Protein AF-A0A3B8QJ45-F1 (afdb_monomer_lite)

Radius of gyration: 31.25 Å; chains: 1; bounding box: 33×72×84 Å

Structure (mmCIF, N/CA/C/O backbone):
data_AF-A0A3B8QJ45-F1
#
_entry.id   AF-A0A3B8QJ45-F1
#
loop_
_atom_site.group_PDB
_atom_site.id
_atom_site.type_symbol
_atom_site.label_atom_id
_atom_site.label_alt_id
_atom_site.label_comp_id
_atom_site.label_asym_id
_atom_site.label_entity_id
_atom_site.label_seq_id
_atom_site.pdbx_PDB_ins_code
_atom_site.Cartn_x
_atom_site.Cartn_y
_atom_site.Cartn_z
_atom_site.occupancy
_atom_site.B_iso_or_equiv
_atom_site.auth_seq_id
_atom_site.auth_comp_id
_atom_site.auth_asym_id
_atom_site.auth_atom_id
_atom_site.pdbx_PDB_model_num
ATOM 1 N N . MET A 1 1 ? 19.546 -57.847 -67.398 1.00 46.72 1 MET A N 1
ATOM 2 C CA . MET A 1 1 ? 19.774 -57.821 -65.935 1.00 46.72 1 MET A CA 1
ATOM 3 C C . MET A 1 1 ? 19.093 -56.589 -65.327 1.00 46.72 1 MET A C 1
ATOM 5 O O . MET A 1 1 ? 19.641 -55.504 -65.423 1.00 46.72 1 MET A O 1
ATOM 9 N N . GLN A 1 2 ? 17.877 -56.712 -64.780 1.00 55.25 2 GLN A N 1
ATOM 10 C CA . GLN A 1 2 ? 17.119 -55.609 -64.146 1.00 55.25 2 GLN A CA 1
ATOM 11 C C . GLN A 1 2 ? 16.260 -56.169 -62.996 1.00 55.25 2 GLN A C 1
ATOM 13 O O . GLN A 1 2 ? 15.048 -56.308 -63.126 1.00 55.25 2 GLN A O 1
ATOM 18 N N . ARG A 1 3 ? 16.881 -56.597 -61.887 1.00 54.94 3 ARG A N 1
ATOM 19 C CA . ARG A 1 3 ? 16.136 -57.231 -60.778 1.00 54.94 3 ARG A CA 1
ATOM 20 C C . ARG A 1 3 ? 16.667 -56.912 -59.377 1.00 54.94 3 ARG A C 1
ATOM 22 O O . ARG A 1 3 ? 16.624 -57.779 -58.520 1.00 54.94 3 ARG A O 1
ATOM 29 N N . GLN A 1 4 ? 17.197 -55.706 -59.139 1.00 54.38 4 GLN A N 1
ATOM 30 C CA . GLN A 1 4 ? 17.753 -55.355 -57.814 1.00 54.38 4 GLN A CA 1
ATOM 31 C C . GLN A 1 4 ? 17.477 -53.916 -57.315 1.00 54.38 4 GLN A C 1
ATOM 33 O O . GLN A 1 4 ? 17.951 -53.557 -56.247 1.00 54.38 4 GLN A O 1
ATOM 38 N N . ARG A 1 5 ? 16.707 -53.059 -58.013 1.00 56.53 5 ARG A N 1
ATOM 39 C CA . ARG A 1 5 ? 16.542 -51.642 -57.585 1.00 56.53 5 ARG A CA 1
ATOM 40 C C . ARG A 1 5 ? 15.327 -51.329 -56.708 1.00 56.53 5 ARG A C 1
ATOM 42 O O . ARG A 1 5 ? 15.279 -50.255 -56.124 1.00 56.53 5 ARG A O 1
ATOM 49 N N . LYS A 1 6 ? 14.341 -52.223 -56.613 1.00 51.06 6 LYS A N 1
ATOM 50 C CA . LYS A 1 6 ? 13.083 -51.932 -55.906 1.00 51.06 6 LYS A CA 1
ATOM 51 C C . LYS A 1 6 ? 13.153 -52.018 -54.365 1.00 51.06 6 LYS A C 1
ATOM 53 O O . LYS A 1 6 ? 12.642 -51.103 -53.735 1.00 51.06 6 LYS A O 1
ATOM 58 N N . PRO A 1 7 ? 13.836 -52.996 -53.731 1.00 51.22 7 PRO A N 1
ATOM 59 C CA . PRO A 1 7 ? 13.771 -53.137 -52.270 1.00 51.22 7 PRO A CA 1
ATOM 60 C C . PRO A 1 7 ? 14.565 -52.066 -51.501 1.00 51.22 7 PRO A C 1
ATOM 62 O O . PRO A 1 7 ? 14.314 -51.849 -50.321 1.00 51.22 7 PRO A O 1
ATOM 65 N N . TYR A 1 8 ? 15.506 -51.377 -52.156 1.00 52.72 8 TYR A N 1
ATOM 66 C CA . TYR A 1 8 ? 16.345 -50.356 -51.519 1.00 52.72 8 TYR A CA 1
ATOM 67 C C . TYR A 1 8 ? 15.614 -49.015 -51.328 1.00 52.72 8 TYR A C 1
ATOM 69 O O . TYR A 1 8 ? 15.753 -48.375 -50.290 1.00 52.72 8 TYR A O 1
ATOM 77 N N . LEU A 1 9 ? 14.787 -48.617 -52.301 1.00 51.97 9 LEU A N 1
ATOM 78 C CA . LEU A 1 9 ? 14.037 -47.353 -52.281 1.00 51.97 9 LEU A CA 1
ATOM 79 C C . LEU A 1 9 ? 12.856 -47.371 -51.297 1.00 51.97 9 LEU A C 1
ATOM 81 O O . LEU A 1 9 ? 12.525 -46.338 -50.714 1.00 51.97 9 LEU A O 1
ATOM 85 N N . ASP A 1 10 ? 12.254 -48.540 -51.072 1.00 54.75 10 ASP A N 1
ATOM 86 C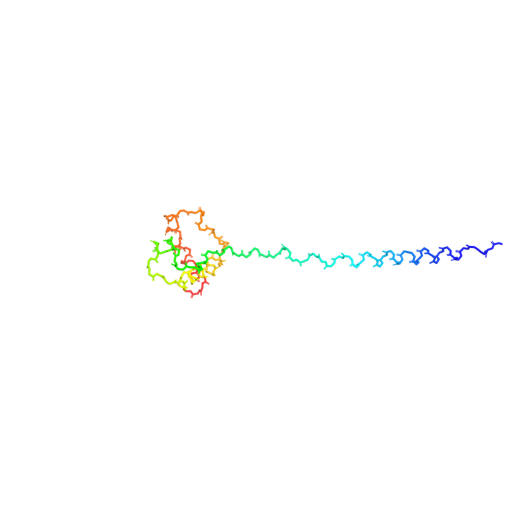 CA . ASP A 1 10 ? 11.135 -48.690 -50.136 1.00 54.75 10 ASP A CA 1
ATOM 87 C C . ASP A 1 10 ? 11.605 -48.659 -48.665 1.00 54.75 10 ASP A C 1
ATOM 89 O O . ASP A 1 10 ? 10.922 -48.086 -47.815 1.00 54.75 10 ASP A O 1
ATOM 93 N N . GLY A 1 11 ? 12.806 -49.174 -48.360 1.00 55.78 11 GLY A N 1
ATOM 94 C CA . GLY A 1 11 ? 13.382 -49.161 -47.004 1.00 55.78 11 GLY A CA 1
ATOM 95 C C . GLY A 1 11 ? 13.840 -47.778 -46.521 1.00 55.78 11 GLY A C 1
ATOM 96 O O . GLY A 1 11 ? 13.642 -47.415 -45.363 1.00 55.78 11 GLY A O 1
ATOM 97 N N . MET A 1 12 ? 14.398 -46.953 -47.413 1.00 57.72 12 MET A N 1
ATOM 98 C CA . MET A 1 12 ? 14.800 -45.577 -47.077 1.00 57.72 12 MET A CA 1
ATOM 99 C C . MET A 1 12 ? 13.598 -44.655 -46.813 1.00 57.72 12 MET A C 1
ATOM 101 O O . MET A 1 12 ? 13.685 -43.733 -46.002 1.00 57.72 12 MET A O 1
ATOM 105 N N . LYS A 1 13 ? 12.451 -44.929 -47.448 1.00 53.31 13 LYS A N 1
ATOM 106 C CA . LYS A 1 13 ? 11.218 -44.151 -47.279 1.00 53.31 13 LYS A CA 1
ATOM 107 C C . LYS A 1 13 ? 10.533 -44.459 -45.947 1.00 53.31 13 LYS A C 1
ATOM 109 O O . LYS A 1 13 ? 10.071 -43.538 -45.278 1.00 53.31 13 LYS A O 1
ATOM 114 N N . THR A 1 14 ? 10.529 -45.719 -45.512 1.00 55.75 14 THR A N 1
ATOM 115 C CA . THR A 1 14 ? 9.995 -46.115 -44.199 1.00 55.75 14 THR A CA 1
ATOM 116 C C . THR A 1 14 ? 10.899 -45.662 -43.047 1.00 55.75 14 THR A C 1
ATOM 118 O O . THR A 1 14 ? 10.380 -45.125 -42.072 1.00 55.75 14 THR A O 1
ATOM 121 N N . MET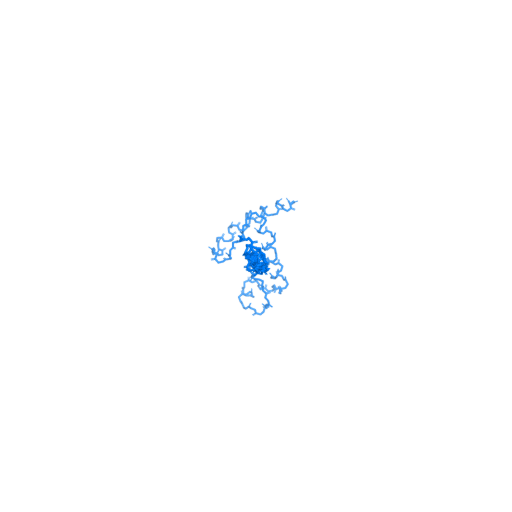 A 1 15 ? 12.232 -45.737 -43.178 1.00 54.94 15 MET A N 1
ATOM 122 C CA . MET A 1 15 ? 13.171 -45.176 -42.186 1.00 54.94 15 MET A CA 1
ATOM 123 C C . MET A 1 15 ? 13.063 -43.651 -42.049 1.00 54.94 15 MET A C 1
ATOM 125 O O . MET A 1 15 ? 13.068 -43.136 -40.933 1.00 54.94 15 MET A O 1
ATOM 129 N N . SER A 1 16 ? 12.935 -42.923 -43.163 1.00 54.41 16 SER A N 1
ATOM 130 C CA . SER A 1 16 ? 12.804 -41.460 -43.151 1.00 54.41 16 SER A CA 1
ATOM 131 C C . SER A 1 16 ? 11.474 -41.005 -42.540 1.00 54.41 16 SER A C 1
ATOM 133 O O . SER A 1 16 ? 11.463 -40.045 -41.774 1.00 54.41 16 SER A O 1
ATOM 135 N N . THR A 1 17 ? 10.385 -41.745 -42.789 1.00 55.38 17 THR A N 1
ATOM 136 C CA . THR A 1 17 ? 9.055 -41.455 -42.220 1.00 55.38 17 THR A CA 1
ATOM 137 C C . THR A 1 17 ? 9.005 -41.741 -40.711 1.00 55.38 17 THR A C 1
ATOM 139 O O . THR A 1 17 ? 8.416 -40.970 -39.950 1.00 55.38 17 THR A O 1
ATOM 142 N N . LEU A 1 18 ? 9.673 -42.810 -40.257 1.00 53.72 18 LEU A N 1
ATOM 143 C CA . LEU A 1 18 ? 9.794 -43.149 -38.834 1.00 53.72 18 LEU A CA 1
ATOM 144 C C . LEU A 1 18 ? 10.669 -42.143 -38.067 1.00 53.72 18 LEU A C 1
ATOM 146 O O . LEU A 1 18 ? 10.334 -41.782 -36.941 1.00 53.72 18 LEU A O 1
ATOM 150 N N . LEU A 1 19 ? 11.736 -41.629 -38.687 1.00 53.88 19 LEU A N 1
ATOM 151 C CA . LEU A 1 19 ? 12.589 -40.593 -38.090 1.00 53.88 19 LEU A CA 1
ATOM 152 C C . LEU A 1 19 ? 11.860 -39.251 -37.928 1.00 53.88 19 LEU A C 1
ATOM 154 O O . LEU A 1 19 ? 12.015 -38.595 -36.901 1.00 53.88 19 LEU A O 1
ATOM 158 N N . THR A 1 20 ? 11.013 -38.858 -38.884 1.00 53.69 20 THR A N 1
ATOM 159 C CA . THR A 1 20 ? 10.207 -37.630 -38.763 1.00 53.69 20 THR A CA 1
ATOM 160 C C . THR A 1 20 ? 9.101 -37.725 -37.710 1.00 53.69 20 THR A C 1
ATOM 162 O O . THR A 1 20 ? 8.790 -36.724 -37.070 1.00 53.69 20 THR A O 1
ATOM 165 N N . ALA A 1 21 ? 8.533 -38.913 -37.475 1.00 52.66 21 ALA A N 1
ATOM 166 C CA . ALA A 1 21 ? 7.482 -39.099 -36.472 1.00 52.66 21 ALA A CA 1
ATOM 167 C C . ALA A 1 21 ? 8.004 -38.994 -35.023 1.00 52.66 21 ALA A C 1
ATOM 169 O O . ALA A 1 21 ? 7.280 -38.532 -34.144 1.00 52.66 21 ALA A O 1
ATOM 170 N N . ALA A 1 22 ? 9.265 -39.359 -34.770 1.00 53.66 22 ALA A N 1
ATOM 171 C CA . ALA A 1 22 ? 9.856 -39.319 -33.430 1.00 53.66 22 ALA A CA 1
ATOM 172 C C . ALA A 1 22 ? 10.221 -37.898 -32.946 1.00 53.66 22 ALA A C 1
ATOM 174 O O . ALA A 1 22 ? 10.259 -37.651 -31.744 1.00 53.66 22 ALA A O 1
ATOM 175 N N . VAL A 1 23 ? 10.453 -36.945 -33.857 1.00 54.31 23 VAL A N 1
ATOM 176 C CA . VAL A 1 23 ? 10.884 -35.575 -33.509 1.00 54.31 23 VAL A CA 1
ATOM 177 C C . VAL A 1 23 ? 9.710 -34.665 -33.111 1.00 54.31 23 VAL A C 1
ATOM 179 O O . VAL A 1 23 ? 9.883 -33.743 -32.319 1.00 54.31 23 VAL A O 1
ATOM 182 N N . VAL A 1 24 ? 8.493 -34.938 -33.590 1.00 54.09 24 VAL A N 1
ATOM 183 C CA . VAL A 1 24 ? 7.317 -34.076 -33.348 1.00 54.09 24 VAL A CA 1
ATOM 184 C C . VAL A 1 24 ? 6.699 -34.281 -31.952 1.00 54.09 24 VAL A C 1
ATOM 186 O O . VAL A 1 24 ? 6.037 -33.387 -31.433 1.00 54.09 24 VAL A O 1
ATOM 189 N N . VAL A 1 25 ? 6.956 -35.412 -31.285 1.00 55.25 25 VAL A N 1
ATOM 190 C CA . VAL A 1 25 ? 6.318 -35.763 -29.995 1.00 55.25 25 VAL A CA 1
ATOM 191 C C . VAL A 1 25 ? 7.054 -35.181 -28.766 1.00 55.25 25 VAL A C 1
ATOM 193 O O . VAL A 1 25 ? 6.543 -35.241 -27.653 1.00 55.25 25 VAL A O 1
ATOM 196 N N . GLY A 1 26 ? 8.222 -34.550 -28.935 1.00 52.88 26 GLY A N 1
ATOM 197 C CA . GLY A 1 26 ? 9.080 -34.117 -27.817 1.00 52.88 26 GLY A CA 1
ATOM 198 C C . GLY A 1 26 ? 8.936 -32.672 -27.303 1.00 52.88 26 GLY A C 1
ATOM 199 O O . GLY A 1 26 ? 9.625 -32.321 -26.352 1.00 52.88 26 GLY A O 1
ATOM 200 N N . ILE A 1 27 ? 8.105 -31.807 -27.903 1.00 58.66 27 ILE A N 1
ATOM 201 C CA . ILE A 1 27 ? 8.228 -30.334 -27.722 1.00 58.66 27 ILE A CA 1
ATOM 202 C C . ILE A 1 27 ? 7.148 -29.708 -26.801 1.00 58.66 27 ILE A C 1
ATOM 204 O O . ILE A 1 27 ? 7.046 -28.493 -26.691 1.00 58.66 27 ILE A O 1
ATOM 208 N N . SER A 1 28 ? 6.338 -30.487 -26.075 1.00 60.03 28 SER A N 1
ATOM 209 C CA . SER A 1 28 ? 5.115 -29.928 -25.447 1.00 60.03 28 SER A CA 1
ATOM 210 C C . SER A 1 28 ? 5.135 -29.658 -23.932 1.00 60.03 28 SER A C 1
ATOM 212 O O . SER A 1 28 ? 4.079 -29.389 -23.370 1.00 60.03 28 SER A O 1
ATOM 214 N N . THR A 1 29 ? 6.275 -29.655 -23.236 1.00 61.69 29 THR A N 1
ATOM 215 C CA . THR A 1 29 ? 6.291 -29.368 -21.779 1.00 61.69 29 THR A CA 1
ATOM 216 C C . THR A 1 29 ? 7.370 -28.374 -21.369 1.00 61.69 29 THR A C 1
ATOM 218 O O . THR A 1 29 ? 8.330 -28.715 -20.686 1.00 61.69 29 THR A O 1
ATOM 221 N N . ALA A 1 30 ? 7.185 -27.112 -21.755 1.00 60.94 30 ALA A N 1
ATOM 222 C CA . ALA A 1 30 ? 7.852 -25.979 -21.113 1.00 60.94 30 ALA A CA 1
ATOM 223 C C . ALA A 1 30 ? 6.960 -24.723 -21.134 1.00 60.94 30 ALA A C 1
ATOM 225 O O . ALA A 1 30 ? 7.355 -23.668 -21.615 1.00 60.94 30 ALA A O 1
ATOM 226 N N . CYS A 1 31 ? 5.745 -24.823 -20.594 1.00 56.78 31 CYS A N 1
ATOM 227 C CA . CYS A 1 31 ? 4.944 -23.658 -20.213 1.00 56.78 31 CYS A CA 1
ATOM 228 C C . CYS A 1 31 ? 4.604 -23.793 -18.728 1.00 56.78 31 CYS A C 1
ATOM 230 O O . CYS A 1 31 ? 3.776 -24.618 -18.361 1.00 56.78 31 CYS A O 1
ATOM 232 N N . GLY A 1 32 ? 5.257 -23.017 -17.864 1.00 52.78 32 GLY A N 1
ATOM 233 C CA . GLY A 1 32 ? 4.875 -22.982 -16.448 1.00 52.78 32 GLY A CA 1
ATOM 234 C C . GLY A 1 32 ? 5.755 -22.133 -15.536 1.00 52.78 32 GLY A C 1
ATOM 235 O O . GLY A 1 32 ? 5.275 -21.664 -14.514 1.00 52.78 32 GLY A O 1
ATOM 236 N N . LEU A 1 33 ? 7.017 -21.879 -15.898 1.00 56.34 33 LEU A N 1
ATOM 237 C CA . LEU A 1 33 ? 7.960 -21.180 -15.007 1.00 56.34 33 LEU A CA 1
ATOM 238 C C . LEU A 1 33 ? 8.101 -19.672 -15.265 1.00 56.34 33 LEU A C 1
ATOM 240 O O . LEU A 1 33 ? 8.850 -19.005 -14.561 1.00 56.34 33 LEU A O 1
ATOM 244 N N . ILE A 1 34 ? 7.371 -19.117 -16.235 1.00 57.78 34 ILE A N 1
ATOM 245 C CA . ILE A 1 34 ? 7.390 -17.679 -16.545 1.00 57.78 34 ILE A CA 1
ATOM 246 C C . ILE A 1 34 ? 5.972 -17.121 -16.381 1.00 57.78 34 ILE A C 1
ATOM 248 O O . ILE A 1 34 ? 5.353 -16.632 -17.321 1.00 57.78 34 ILE A O 1
ATOM 252 N N . GLY A 1 35 ? 5.410 -17.279 -15.183 1.00 59.88 35 GLY A N 1
ATOM 253 C CA . GLY A 1 35 ? 4.248 -16.499 -14.757 1.00 59.88 35 GLY A CA 1
ATOM 254 C C . GLY A 1 35 ? 4.691 -15.115 -14.267 1.00 59.88 35 GLY A C 1
ATOM 255 O O . GLY A 1 35 ? 5.847 -14.964 -13.859 1.00 59.88 35 GLY A O 1
ATOM 256 N N . PRO A 1 36 ? 3.814 -14.093 -14.290 1.00 60.59 36 PRO A N 1
ATOM 257 C CA . PRO A 1 36 ? 4.115 -12.826 -13.633 1.00 60.59 36 PRO A CA 1
ATOM 258 C C . PRO A 1 36 ? 4.484 -13.104 -12.171 1.00 60.59 36 PRO A C 1
ATOM 260 O O . PRO A 1 36 ? 3.779 -13.846 -11.484 1.00 60.59 36 PRO A O 1
ATOM 263 N N . LYS A 1 37 ? 5.610 -12.543 -11.708 1.00 52.75 37 LYS A N 1
ATOM 264 C CA . LYS A 1 37 ? 5.989 -12.591 -10.291 1.00 52.75 37 LYS A CA 1
ATOM 265 C C . LYS A 1 37 ? 4.788 -12.077 -9.495 1.00 52.75 37 LYS A C 1
ATOM 267 O O . LYS A 1 37 ? 4.343 -10.954 -9.741 1.00 52.75 37 LYS A O 1
ATOM 272 N N . ALA A 1 38 ? 4.248 -12.901 -8.597 1.00 57.56 38 ALA A N 1
ATOM 273 C CA . ALA A 1 38 ? 3.235 -12.432 -7.663 1.00 57.56 38 ALA A CA 1
ATOM 274 C C . ALA A 1 38 ? 3.804 -11.203 -6.932 1.00 57.56 38 ALA A C 1
ATOM 276 O O . ALA A 1 38 ? 5.005 -11.202 -6.630 1.00 57.56 38 ALA A O 1
ATOM 277 N N . PRO A 1 39 ? 3.002 -10.150 -6.702 1.00 61.75 39 PRO A N 1
ATOM 278 C CA . PRO A 1 39 ? 3.462 -9.022 -5.909 1.00 61.75 39 PRO A CA 1
ATOM 279 C C . PRO A 1 39 ? 3.964 -9.557 -4.565 1.00 61.75 39 PRO A C 1
ATOM 281 O O . PRO A 1 39 ? 3.303 -10.397 -3.950 1.00 61.75 39 PRO A O 1
ATOM 284 N N . GLU A 1 40 ? 5.151 -9.122 -4.138 1.00 63.59 40 GLU A N 1
ATOM 285 C CA . GLU A 1 40 ? 5.596 -9.379 -2.770 1.00 63.59 40 GLU A CA 1
ATOM 286 C C . GLU A 1 40 ? 4.525 -8.818 -1.837 1.00 63.59 40 GLU A C 1
ATOM 288 O O . GLU A 1 40 ? 4.201 -7.633 -1.900 1.00 63.59 40 GLU A O 1
ATOM 293 N N . THR A 1 41 ? 3.918 -9.695 -1.040 1.00 66.38 41 THR A N 1
ATOM 294 C CA . THR A 1 41 ? 2.907 -9.285 -0.077 1.00 66.38 41 THR A CA 1
ATOM 295 C C . THR A 1 41 ? 3.586 -8.912 1.228 1.00 66.38 41 THR A C 1
ATOM 297 O O . THR A 1 41 ? 4.366 -9.685 1.782 1.00 66.38 41 THR A O 1
ATOM 300 N N . THR A 1 42 ? 3.262 -7.725 1.723 1.00 70.88 42 THR A N 1
ATOM 301 C CA . THR A 1 42 ? 3.576 -7.291 3.086 1.00 70.88 42 THR A CA 1
ATOM 302 C C . THR A 1 42 ? 2.369 -7.432 4.015 1.00 70.88 42 THR A C 1
ATOM 304 O O . THR A 1 42 ? 2.350 -6.843 5.094 1.00 70.88 42 THR A O 1
ATOM 307 N N . ALA A 1 43 ? 1.363 -8.231 3.623 1.00 80.56 43 ALA A N 1
ATOM 308 C CA . ALA A 1 43 ? 0.174 -8.463 4.432 1.00 80.56 43 ALA A CA 1
ATOM 309 C C . ALA A 1 43 ? 0.557 -9.028 5.802 1.00 80.56 43 ALA A C 1
ATOM 311 O O . ALA A 1 43 ? 1.217 -10.064 5.906 1.00 80.56 43 ALA A O 1
ATOM 312 N N . ALA A 1 44 ? 0.080 -8.373 6.857 1.00 85.56 44 ALA A N 1
ATOM 313 C CA . ALA A 1 44 ? 0.163 -8.921 8.196 1.00 85.56 44 ALA A CA 1
ATOM 314 C C . ALA A 1 44 ? -0.608 -10.250 8.267 1.00 85.56 44 ALA A C 1
ATOM 316 O O . ALA A 1 44 ? -1.760 -10.346 7.827 1.00 85.56 44 ALA A O 1
ATOM 317 N N . THR A 1 45 ? 0.021 -11.268 8.847 1.00 88.50 45 THR A N 1
ATOM 318 C CA . THR A 1 45 ? -0.603 -12.571 9.132 1.00 88.50 45 THR A CA 1
ATOM 319 C C . THR A 1 45 ? -0.855 -12.785 10.619 1.00 88.50 45 THR A C 1
ATOM 321 O O . THR A 1 45 ? -1.629 -13.663 10.982 1.00 88.50 45 THR A O 1
ATOM 324 N N . ASP A 1 46 ? -0.213 -11.986 11.470 1.00 89.38 46 ASP A N 1
ATOM 325 C CA . ASP A 1 46 ? -0.325 -12.057 12.920 1.00 89.38 46 ASP A CA 1
ATOM 326 C C . ASP A 1 46 ? -0.364 -10.645 13.508 1.00 89.38 46 ASP A C 1
ATOM 328 O O . ASP A 1 46 ? 0.481 -9.799 13.213 1.00 89.38 46 ASP A O 1
ATOM 332 N N . ILE A 1 47 ? -1.366 -10.400 14.347 1.00 87.69 47 ILE A N 1
ATOM 333 C CA . ILE A 1 47 ? -1.564 -9.123 15.023 1.00 87.69 47 ILE A CA 1
ATOM 334 C C . ILE A 1 47 ? -0.608 -8.926 16.204 1.00 87.69 47 ILE A C 1
ATOM 336 O O . ILE A 1 47 ? -0.428 -7.796 16.656 1.00 87.69 47 ILE A O 1
ATOM 340 N N . ALA A 1 48 ? 0.010 -10.010 16.683 1.00 86.94 48 ALA A N 1
ATOM 341 C CA . ALA A 1 48 ? 0.988 -10.000 17.760 1.00 86.94 48 ALA A CA 1
ATOM 342 C C . ALA A 1 48 ? 2.391 -9.545 17.313 1.00 86.94 48 ALA A C 1
ATOM 344 O O . ALA A 1 48 ? 3.275 -9.418 18.162 1.00 86.94 48 ALA A O 1
ATOM 345 N N . ASP A 1 49 ? 2.618 -9.265 16.018 1.00 87.00 49 ASP A N 1
ATOM 346 C CA . ASP A 1 49 ? 3.878 -8.659 15.569 1.00 87.00 49 ASP A CA 1
ATOM 347 C C . ASP A 1 49 ? 4.055 -7.289 16.246 1.00 87.00 49 ASP A C 1
ATOM 349 O O . ASP A 1 49 ? 3.329 -6.320 15.996 1.00 87.00 49 ASP A O 1
ATOM 353 N N . SER A 1 50 ? 5.053 -7.206 17.123 1.00 85.75 50 SER A N 1
ATOM 354 C CA . SER A 1 50 ? 5.335 -6.021 17.931 1.00 85.75 50 SER A CA 1
ATOM 355 C C . SER A 1 50 ? 5.712 -4.798 17.088 1.00 85.75 50 SER A C 1
ATOM 357 O O . SER A 1 50 ? 5.472 -3.660 17.502 1.00 85.75 50 SER A O 1
ATOM 359 N N . ARG A 1 51 ? 6.245 -4.991 15.874 1.00 86.50 51 ARG A N 1
ATOM 360 C CA . ARG A 1 51 ? 6.532 -3.890 14.940 1.00 86.50 51 ARG A CA 1
ATOM 361 C C . ARG A 1 51 ? 5.245 -3.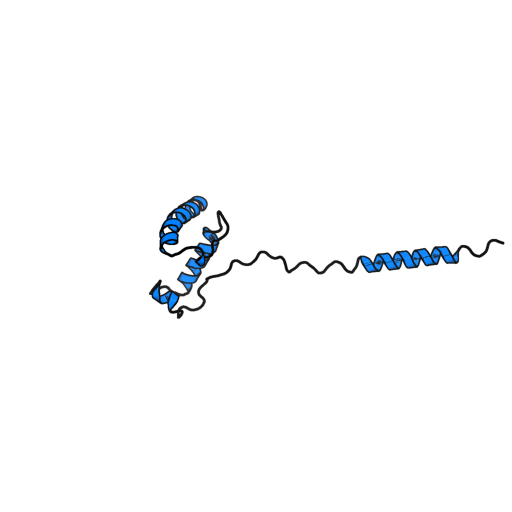258 14.425 1.00 86.50 51 ARG A C 1
ATOM 363 O O . ARG A 1 51 ? 5.184 -2.041 14.296 1.00 86.50 51 ARG A O 1
ATOM 370 N N . LEU A 1 52 ? 4.215 -4.065 14.173 1.00 86.88 52 LEU A N 1
ATOM 371 C CA . LEU A 1 52 ? 2.910 -3.570 13.742 1.00 86.88 52 LEU A CA 1
ATOM 372 C C . LEU A 1 52 ? 2.225 -2.801 14.873 1.00 86.88 52 LEU A C 1
ATOM 374 O O . LEU A 1 52 ? 1.851 -1.644 14.677 1.00 86.88 52 LEU A O 1
ATOM 378 N N . GLN A 1 53 ? 2.151 -3.392 16.069 1.00 88.31 53 GLN A N 1
ATOM 379 C CA . GLN A 1 53 ? 1.485 -2.780 17.227 1.00 88.31 53 GLN A CA 1
ATOM 380 C C . GLN A 1 53 ? 2.179 -1.510 17.735 1.00 88.31 53 GLN A C 1
ATOM 382 O O . GLN A 1 53 ? 1.514 -0.593 18.208 1.00 88.31 53 GLN A O 1
ATOM 387 N N . SER A 1 54 ? 3.507 -1.420 17.617 1.00 91.25 54 SER A N 1
ATOM 388 C CA . SER A 1 54 ? 4.242 -0.198 17.980 1.00 91.25 54 SER A CA 1
ATOM 389 C C . SER A 1 54 ? 3.989 0.969 17.023 1.00 91.25 54 SER A C 1
ATOM 391 O O . SER A 1 54 ? 4.083 2.122 17.437 1.00 91.25 54 SER A O 1
ATOM 393 N N . ARG A 1 55 ? 3.672 0.687 15.753 1.00 86.62 55 ARG A N 1
ATOM 394 C CA . ARG A 1 55 ? 3.444 1.711 14.723 1.00 86.62 55 ARG A CA 1
ATOM 395 C C . ARG A 1 55 ? 1.974 2.081 14.563 1.00 86.62 55 ARG A C 1
ATOM 397 O O . ARG A 1 55 ? 1.670 3.254 14.386 1.00 86.62 55 ARG A O 1
ATOM 404 N N . PHE A 1 56 ? 1.075 1.106 14.661 1.00 89.25 56 PHE A N 1
ATOM 405 C CA . PHE A 1 56 ? -0.367 1.308 14.512 1.00 89.25 56 PHE A CA 1
ATOM 406 C C . PHE A 1 56 ? -1.114 0.657 15.684 1.00 89.25 56 PHE A C 1
ATOM 408 O O . PHE A 1 56 ? -1.774 -0.370 15.515 1.00 89.25 56 PHE A O 1
ATOM 415 N N . PRO A 1 57 ? -0.989 1.218 16.898 1.00 90.75 57 PRO A N 1
ATOM 416 C CA . PRO A 1 57 ? -1.637 0.650 18.071 1.00 90.75 57 PRO A CA 1
ATOM 417 C C . PRO A 1 57 ? -3.160 0.641 17.899 1.00 90.75 57 PRO A C 1
ATOM 419 O O . PRO A 1 57 ? -3.761 1.639 17.502 1.00 90.75 57 PRO A O 1
ATOM 422 N N . GLY A 1 58 ? -3.784 -0.492 18.225 1.00 90.69 58 GLY A N 1
ATOM 423 C CA . GLY A 1 58 ? -5.240 -0.658 18.178 1.00 90.69 58 GLY A CA 1
ATOM 424 C C . GLY A 1 58 ? -5.807 -1.062 16.817 1.00 90.69 58 GLY A C 1
ATOM 425 O O . GLY A 1 58 ? -7.005 -1.318 16.734 1.00 90.69 58 GLY A O 1
ATOM 426 N N . TYR A 1 59 ? -4.974 -1.174 15.779 1.00 93.75 59 TYR A N 1
ATOM 427 C CA . TYR A 1 59 ? -5.397 -1.778 14.517 1.00 93.75 59 TYR A CA 1
ATOM 428 C C . TYR A 1 59 ? -5.617 -3.281 14.703 1.00 93.75 59 TYR A C 1
ATOM 430 O O . TYR A 1 59 ? -4.904 -3.956 15.450 1.00 93.75 59 TYR A O 1
ATOM 438 N N . THR A 1 60 ? -6.603 -3.806 13.987 1.00 94.00 60 THR A N 1
ATOM 439 C CA . THR A 1 60 ? -6.907 -5.230 13.852 1.00 94.00 60 THR A CA 1
ATOM 440 C C . THR A 1 60 ? -6.145 -5.841 12.679 1.00 94.00 60 THR A C 1
ATOM 442 O O . THR A 1 60 ? -5.727 -5.150 11.749 1.00 94.00 60 THR A O 1
ATOM 445 N N . LEU A 1 61 ? -6.007 -7.171 12.672 1.00 92.62 61 LEU A N 1
ATOM 446 C CA . LEU A 1 61 ? -5.385 -7.895 11.556 1.00 92.62 61 LEU A CA 1
ATOM 447 C C . LEU A 1 61 ? -6.063 -7.573 10.214 1.00 92.62 61 LEU A C 1
ATOM 449 O O . LEU A 1 61 ? -5.389 -7.359 9.208 1.00 92.62 61 LEU A O 1
ATOM 453 N N . THR A 1 62 ? -7.393 -7.480 10.227 1.00 93.44 62 THR A N 1
ATOM 454 C CA . THR A 1 62 ? -8.205 -7.135 9.058 1.00 93.44 62 THR A CA 1
ATOM 455 C C . THR A 1 62 ? -7.860 -5.753 8.508 1.00 93.44 62 THR A C 1
ATOM 457 O O . THR A 1 62 ? -7.783 -5.585 7.295 1.00 93.44 62 THR A O 1
ATOM 460 N N . GLU A 1 63 ? -7.615 -4.763 9.366 1.00 93.50 63 GLU A N 1
ATOM 461 C CA . GLU A 1 63 ? -7.266 -3.405 8.929 1.00 93.50 63 GLU A CA 1
ATOM 462 C C . GLU A 1 63 ? -5.875 -3.345 8.292 1.00 93.50 63 GLU A C 1
ATOM 464 O O . GLU A 1 63 ? -5.707 -2.689 7.264 1.00 93.50 63 GLU A O 1
ATOM 469 N N . TYR A 1 64 ? -4.895 -4.091 8.814 1.00 90.75 64 TYR A N 1
ATOM 470 C CA . TYR A 1 64 ? -3.589 -4.220 8.154 1.00 90.75 64 TYR A CA 1
ATOM 471 C C . TYR A 1 64 ? -3.707 -4.858 6.770 1.00 90.75 64 TYR A C 1
ATOM 473 O O . TYR A 1 64 ? -3.124 -4.370 5.800 1.00 90.75 64 TYR A O 1
ATOM 481 N N . GLN A 1 65 ? -4.487 -5.933 6.662 1.00 92.12 65 GLN A N 1
ATOM 482 C CA . GLN A 1 65 ? -4.721 -6.615 5.389 1.00 92.12 65 GLN A CA 1
ATOM 483 C C . GLN A 1 65 ? -5.484 -5.724 4.399 1.00 92.12 65 GLN A C 1
ATOM 485 O O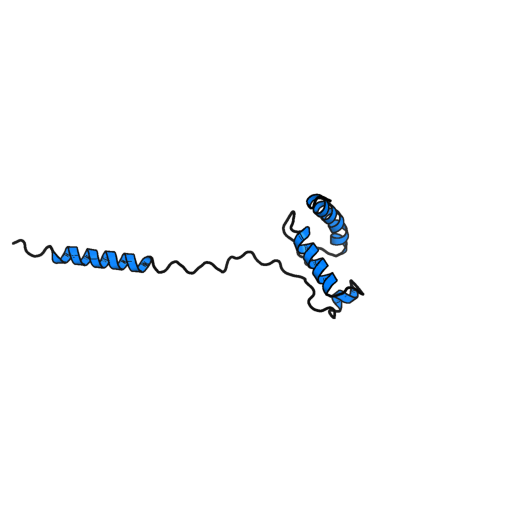 . GLN A 1 65 ? -5.174 -5.720 3.206 1.00 92.12 65 GLN A O 1
ATOM 490 N N . ALA A 1 66 ? -6.436 -4.920 4.879 1.00 92.38 66 ALA A N 1
ATOM 491 C CA . ALA A 1 66 ? -7.132 -3.931 4.064 1.00 92.38 66 ALA A CA 1
ATOM 492 C C . ALA A 1 66 ? -6.177 -2.834 3.558 1.00 92.38 66 ALA A C 1
ATOM 494 O O . ALA A 1 66 ? -6.242 -2.467 2.384 1.00 92.38 66 ALA A O 1
ATOM 495 N N . GLY A 1 67 ? -5.256 -2.356 4.402 1.00 91.06 67 GLY A N 1
ATOM 496 C CA . GLY A 1 67 ? -4.211 -1.405 4.015 1.00 91.06 67 GLY A CA 1
ATOM 497 C C . GLY A 1 67 ? -3.292 -1.950 2.918 1.00 91.06 67 GLY A C 1
ATOM 498 O O . GLY A 1 67 ? -3.072 -1.280 1.908 1.00 91.06 67 GLY A O 1
ATOM 499 N N . GLU A 1 68 ? -2.829 -3.193 3.062 1.00 90.31 68 GLU A N 1
ATOM 500 C CA . GLU A 1 68 ? -2.044 -3.889 2.034 1.00 90.31 68 GLU A CA 1
ATOM 501 C C . GLU A 1 68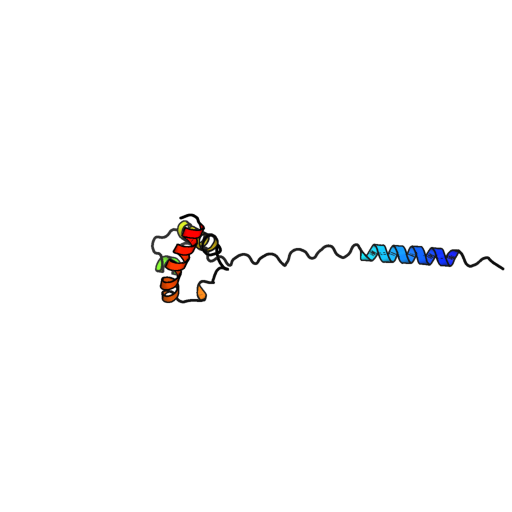 ? -2.831 -4.023 0.720 1.00 90.31 68 GLU A C 1
ATOM 503 O O . GLU A 1 68 ? -2.310 -3.742 -0.360 1.00 90.31 68 GLU A O 1
ATOM 508 N N . SER A 1 69 ? -4.109 -4.407 0.797 1.00 92.19 69 SER A N 1
ATOM 509 C CA . SER A 1 69 ? -4.971 -4.525 -0.383 1.00 92.19 69 SER A CA 1
ATOM 510 C C . SER A 1 69 ? -5.145 -3.180 -1.097 1.00 92.19 69 SER A C 1
ATOM 512 O O . SER A 1 69 ? -5.056 -3.109 -2.327 1.00 92.19 69 SER A O 1
ATOM 514 N N . LEU A 1 70 ? -5.331 -2.087 -0.351 1.00 91.75 70 LEU A N 1
ATOM 515 C CA . LEU A 1 70 ? -5.385 -0.735 -0.909 1.00 91.75 70 LEU A CA 1
ATOM 516 C C . LEU A 1 70 ? -4.067 -0.355 -1.584 1.00 91.75 70 LEU A C 1
ATOM 518 O O . LEU A 1 70 ? -4.086 0.118 -2.719 1.00 91.75 70 LEU A O 1
ATOM 522 N N . TYR A 1 71 ? -2.928 -0.609 -0.939 1.00 91.31 71 TYR A N 1
ATOM 523 C CA . TYR A 1 71 ? -1.613 -0.379 -1.533 1.00 91.31 71 TYR A CA 1
ATOM 524 C C . TYR A 1 71 ? -1.461 -1.139 -2.861 1.00 91.31 71 TYR A C 1
ATOM 526 O O . TYR A 1 71 ? -1.175 -0.530 -3.894 1.00 91.31 71 TYR A O 1
ATOM 534 N N . GLN A 1 72 ? -1.754 -2.441 -2.877 1.00 91.19 72 GLN A N 1
ATOM 535 C CA . GLN A 1 72 ? -1.613 -3.261 -4.079 1.00 91.19 72 GLN A CA 1
ATOM 536 C C . GLN A 1 72 ? -2.571 -2.847 -5.202 1.00 91.19 72 GLN A C 1
ATOM 538 O O . GLN A 1 72 ? -2.179 -2.842 -6.368 1.00 91.19 72 GLN A O 1
ATOM 543 N N . THR A 1 73 ? -3.817 -2.490 -4.885 1.00 92.06 73 THR A N 1
ATOM 544 C CA . THR A 1 73 ? -4.863 -2.231 -5.893 1.00 92.06 73 THR A CA 1
ATOM 545 C C . THR A 1 73 ? -4.944 -0.779 -6.354 1.00 92.06 73 THR A C 1
ATOM 547 O O . THR A 1 73 ? -5.365 -0.518 -7.484 1.00 92.06 73 THR A O 1
ATOM 550 N N . GLN A 1 74 ? -4.575 0.182 -5.506 1.00 92.88 74 GLN A N 1
ATOM 551 C CA . GLN A 1 74 ? -4.649 1.609 -5.827 1.00 92.88 74 GLN A CA 1
ATOM 552 C C . GLN A 1 74 ? -3.310 2.133 -6.342 1.00 92.88 74 GLN A C 1
ATOM 554 O O . GLN A 1 74 ? -3.284 2.830 -7.358 1.00 92.88 74 GLN A O 1
ATOM 559 N N . CYS A 1 75 ? -2.191 1.768 -5.709 1.00 91.94 75 CYS A N 1
ATOM 560 C CA . CYS A 1 75 ? -0.882 2.311 -6.084 1.00 91.94 75 CYS A CA 1
ATOM 561 C C . CYS A 1 75 ? -0.322 1.685 -7.371 1.00 91.94 75 CYS A C 1
ATOM 563 O O . CYS A 1 75 ? 0.451 2.334 -8.072 1.00 91.94 75 CYS A O 1
ATOM 565 N N . SER A 1 76 ? -0.765 0.480 -7.750 1.00 92.69 76 SER A N 1
ATOM 566 C CA . SER A 1 76 ? -0.374 -0.174 -9.012 1.00 92.69 76 SER A CA 1
ATOM 567 C C . SER A 1 76 ? -1.088 0.380 -10.253 1.00 92.69 76 SER A C 1
ATOM 569 O O . SER A 1 76 ? -0.780 0.002 -11.382 1.00 92.69 76 SER A O 1
ATOM 571 N N . ARG A 1 77 ? -2.051 1.296 -10.083 1.00 91.75 77 ARG A N 1
ATOM 572 C CA . ARG A 1 77 ? -2.899 1.787 -11.184 1.00 91.75 77 ARG A CA 1
ATOM 573 C C . ARG A 1 77 ? -2.158 2.614 -12.229 1.00 91.75 77 ARG A C 1
ATOM 575 O O . ARG A 1 77 ? -2.706 2.794 -13.320 1.00 91.75 77 ARG A O 1
ATOM 582 N N . CYS A 1 78 ? -1.003 3.180 -11.886 1.00 94.62 78 CYS A N 1
ATOM 583 C CA . CYS A 1 78 ? -0.278 4.133 -12.733 1.00 94.62 78 CYS A CA 1
ATOM 584 C C . CYS A 1 78 ? 1.158 3.695 -13.044 1.00 94.62 78 CYS A C 1
ATOM 586 O O . CYS A 1 78 ? 1.665 4.017 -14.113 1.00 94.62 78 CYS A O 1
ATOM 588 N N . HIS A 1 79 ? 1.813 2.985 -12.129 1.00 93.94 79 HIS A N 1
ATOM 589 C CA . HIS A 1 79 ? 3.171 2.472 -12.281 1.00 93.94 79 HIS A CA 1
ATOM 590 C C . HIS A 1 79 ? 3.340 1.208 -11.431 1.00 93.94 79 HIS A C 1
ATOM 592 O O . HIS A 1 79 ? 2.477 0.877 -10.617 1.00 93.94 79 HIS A O 1
ATOM 598 N N . THR A 1 80 ? 4.460 0.507 -11.606 1.00 92.19 80 THR A N 1
ATOM 599 C CA . THR A 1 80 ? 4.822 -0.642 -10.766 1.00 92.19 80 THR A CA 1
ATOM 600 C C . THR A 1 80 ? 4.910 -0.234 -9.295 1.00 92.19 80 THR A C 1
ATOM 602 O O . THR A 1 80 ? 5.346 0.873 -8.975 1.00 92.19 80 THR A O 1
ATOM 605 N N . LEU A 1 81 ? 4.507 -1.134 -8.399 1.00 91.62 81 LEU A N 1
ATOM 606 C CA . LEU A 1 81 ? 4.603 -0.930 -6.956 1.00 91.62 81 LEU A CA 1
ATOM 607 C C . LEU A 1 81 ? 6.064 -0.768 -6.519 1.00 91.62 81 LEU A C 1
ATOM 609 O O . LEU A 1 81 ? 6.940 -1.526 -6.936 1.00 91.62 81 LEU A O 1
ATOM 613 N N . HIS A 1 82 ? 6.314 0.230 -5.676 1.00 89.69 82 HIS A N 1
ATOM 614 C CA . HIS A 1 82 ? 7.634 0.498 -5.119 1.00 89.69 82 HIS A CA 1
ATOM 615 C C . HIS A 1 82 ? 7.775 -0.194 -3.761 1.00 89.69 82 HIS A C 1
ATOM 617 O O . HIS A 1 82 ? 6.944 0.057 -2.893 1.00 89.69 82 HIS A O 1
ATOM 623 N N . PRO A 1 83 ? 8.815 -1.016 -3.534 1.00 85.00 83 PRO A N 1
ATOM 624 C CA . PRO A 1 83 ? 8.979 -1.701 -2.257 1.00 85.00 83 PRO A CA 1
ATOM 625 C C . PRO A 1 83 ? 9.119 -0.682 -1.122 1.00 85.00 83 PRO A C 1
ATOM 627 O O . PRO A 1 83 ? 9.808 0.327 -1.277 1.00 85.00 83 PRO A O 1
ATOM 630 N N . ALA A 1 84 ? 8.504 -0.957 0.031 1.00 84.00 84 ALA A N 1
ATOM 631 C CA . ALA A 1 84 ? 8.495 -0.032 1.169 1.00 84.00 84 ALA A CA 1
ATOM 632 C C . ALA A 1 84 ? 9.911 0.380 1.621 1.00 84.00 84 ALA A C 1
ATOM 634 O O . ALA A 1 84 ? 10.106 1.497 2.088 1.00 84.00 84 ALA A O 1
ATOM 635 N N . SER A 1 85 ? 10.906 -0.490 1.416 1.00 87.62 85 SER A N 1
ATOM 636 C CA . SER A 1 85 ? 12.308 -0.291 1.798 1.00 87.62 85 SER A CA 1
ATOM 637 C C . SER A 1 85 ? 13.108 0.670 0.909 1.00 87.62 85 SER A C 1
ATOM 639 O O . SER A 1 85 ? 14.263 0.941 1.225 1.00 87.62 85 SER A O 1
ATOM 641 N N . ILE A 1 86 ? 12.560 1.155 -0.213 1.00 92.25 86 ILE A N 1
ATOM 642 C CA . ILE A 1 86 ? 13.302 2.044 -1.131 1.00 92.25 86 ILE A CA 1
ATOM 643 C C . ILE A 1 86 ? 13.460 3.471 -0.591 1.00 92.25 86 ILE A C 1
ATOM 645 O O . ILE A 1 86 ? 14.360 4.188 -1.024 1.00 92.25 86 ILE A O 1
ATOM 649 N N . LEU A 1 87 ? 12.602 3.882 0.345 1.00 94.31 87 LEU A N 1
ATOM 650 C CA . LEU A 1 87 ? 12.595 5.212 0.949 1.00 94.31 87 LEU A CA 1
ATOM 651 C C . LEU A 1 87 ? 12.377 5.105 2.459 1.00 94.31 87 LEU A C 1
ATOM 653 O O . LEU A 1 87 ? 11.829 4.117 2.951 1.00 94.31 87 LEU A O 1
ATOM 657 N N . ASN A 1 88 ? 12.790 6.139 3.187 1.00 95.31 88 ASN A N 1
ATOM 658 C CA . ASN A 1 88 ? 12.479 6.271 4.607 1.00 95.31 88 ASN A CA 1
ATOM 659 C C . ASN A 1 88 ? 11.065 6.841 4.838 1.00 95.31 88 ASN A C 1
ATOM 661 O O . ASN A 1 88 ? 10.346 7.210 3.904 1.00 95.31 88 ASN A O 1
ATOM 665 N N . GLU A 1 89 ? 10.656 6.889 6.104 1.00 91.25 89 GLU A N 1
ATOM 666 C CA . GLU A 1 89 ? 9.313 7.301 6.520 1.00 91.25 89 GLU A CA 1
ATOM 667 C C . GLU A 1 89 ? 9.026 8.772 6.180 1.00 91.25 89 GLU A C 1
ATOM 669 O O . GLU A 1 89 ? 7.934 9.098 5.710 1.00 91.25 89 GLU A O 1
ATOM 674 N N . GLU A 1 90 ? 10.012 9.659 6.323 1.00 96.81 90 GLU A N 1
ATOM 675 C CA . GLU A 1 90 ? 9.875 11.086 6.020 1.00 96.81 90 GLU A CA 1
ATOM 676 C C . GLU A 1 90 ? 9.646 11.326 4.522 1.00 96.81 90 GLU A C 1
ATOM 678 O O . GLU A 1 90 ? 8.780 12.109 4.124 1.00 96.81 90 GLU A O 1
ATOM 683 N N . GLN A 1 91 ? 10.387 10.611 3.674 1.00 97.50 91 GLN A N 1
ATOM 684 C CA . GLN A 1 91 ? 10.229 10.651 2.222 1.00 97.50 91 GLN A CA 1
ATOM 685 C C . GLN A 1 91 ? 8.865 10.101 1.797 1.00 97.50 91 GLN A C 1
ATOM 687 O O . GLN A 1 91 ? 8.174 10.724 0.985 1.00 97.50 91 GLN A O 1
ATOM 692 N N . TRP A 1 92 ? 8.442 8.966 2.362 1.00 95.19 92 TRP A N 1
ATOM 693 C CA . TRP A 1 92 ? 7.122 8.406 2.080 1.00 95.19 92 TRP A CA 1
ATOM 694 C C . TRP A 1 92 ? 5.991 9.341 2.505 1.00 95.19 92 TRP A C 1
ATOM 696 O O . TRP A 1 92 ? 5.054 9.549 1.733 1.00 95.19 92 TRP A O 1
ATOM 706 N N . THR A 1 93 ? 6.113 9.972 3.673 1.00 95.75 93 THR A N 1
ATOM 707 C CA . THR A 1 93 ? 5.140 10.946 4.189 1.00 95.75 93 THR A CA 1
ATOM 708 C C . THR A 1 93 ? 4.960 12.133 3.239 1.00 95.75 93 THR A C 1
ATOM 710 O O . THR A 1 93 ? 3.843 12.616 3.058 1.00 95.75 93 THR A O 1
ATOM 713 N N . ALA A 1 94 ? 6.027 12.569 2.563 1.00 97.44 94 ALA A N 1
ATOM 714 C CA . ALA A 1 94 ? 5.950 13.629 1.560 1.00 97.44 94 ALA A CA 1
ATOM 715 C C . ALA A 1 94 ? 5.333 13.168 0.220 1.00 97.44 94 ALA A C 1
ATOM 717 O O . ALA A 1 94 ? 4.636 13.940 -0.443 1.00 97.44 94 ALA A O 1
ATOM 718 N N . ILE A 1 95 ? 5.575 11.921 -0.202 1.00 96.81 95 ILE A N 1
ATOM 719 C CA . ILE A 1 95 ? 5.184 11.412 -1.530 1.00 96.81 95 ILE A CA 1
ATOM 720 C C . ILE A 1 95 ? 3.750 10.867 -1.557 1.00 96.81 95 ILE A C 1
ATOM 722 O O . ILE A 1 95 ? 2.996 11.150 -2.497 1.00 96.81 95 ILE A O 1
ATOM 726 N N . ILE A 1 96 ? 3.370 10.076 -0.548 1.00 95.25 96 ILE A N 1
ATOM 727 C CA . ILE A 1 96 ? 2.110 9.318 -0.526 1.00 95.25 96 ILE A CA 1
ATOM 728 C C . ILE A 1 96 ? 0.882 10.215 -0.738 1.00 95.25 96 ILE A C 1
ATOM 730 O O . ILE A 1 96 ? 0.058 9.848 -1.577 1.00 95.25 96 ILE A O 1
ATOM 734 N N . PRO A 1 97 ? 0.743 11.402 -0.110 1.00 96.38 97 PRO A N 1
ATOM 735 C CA . PRO A 1 97 ? -0.432 12.252 -0.318 1.00 96.38 97 PRO A CA 1
ATOM 736 C C . PRO A 1 97 ? -0.638 12.662 -1.785 1.00 96.38 97 PRO A C 1
ATOM 738 O O . PRO A 1 97 ? -1.763 12.664 -2.290 1.00 96.38 97 PRO A O 1
ATOM 741 N N . ASN A 1 98 ? 0.448 12.958 -2.510 1.00 96.88 98 ASN A N 1
ATOM 742 C CA . ASN A 1 98 ? 0.370 13.316 -3.927 1.00 96.88 98 ASN A CA 1
ATOM 743 C C . ASN A 1 98 ? -0.067 12.123 -4.790 1.00 96.88 98 ASN A C 1
ATOM 745 O O . ASN A 1 98 ? -0.913 12.273 -5.679 1.00 96.88 98 ASN A O 1
ATOM 749 N N . MET A 1 99 ? 0.492 10.940 -4.517 1.00 95.88 99 MET A N 1
ATOM 750 C CA . MET A 1 99 ? 0.167 9.713 -5.247 1.00 95.88 99 MET A CA 1
ATOM 751 C C . MET A 1 99 ? -1.254 9.235 -4.953 1.00 95.88 99 MET A C 1
ATOM 753 O O . MET A 1 99 ? -1.984 8.916 -5.890 1.00 95.88 99 MET A O 1
ATOM 757 N N . ALA A 1 100 ? -1.687 9.279 -3.692 1.00 94.88 100 ALA A N 1
ATOM 758 C CA . ALA A 1 100 ? -3.056 8.977 -3.288 1.00 94.88 100 ALA A CA 1
ATOM 759 C C . ALA A 1 100 ? -4.056 9.900 -3.999 1.00 94.88 100 ALA A C 1
ATOM 761 O O . ALA A 1 100 ? -5.033 9.429 -4.575 1.00 94.88 100 ALA A O 1
ATOM 762 N N . GLY A 1 101 ? -3.764 11.205 -4.080 1.00 95.75 101 GLY A N 1
ATOM 763 C CA . GLY A 1 101 ? -4.583 12.143 -4.848 1.00 95.75 101 GLY A CA 1
ATOM 764 C C . GLY A 1 101 ? -4.689 11.777 -6.335 1.00 95.75 101 GLY A C 1
ATOM 765 O O . GLY A 1 101 ? -5.766 11.871 -6.922 1.00 95.75 101 GLY A O 1
ATOM 766 N N . LYS A 1 102 ? -3.595 11.328 -6.965 1.00 95.44 102 LYS A N 1
ATOM 767 C CA . LYS A 1 102 ? -3.610 10.844 -8.360 1.00 95.44 102 LYS A CA 1
ATOM 768 C C . LYS A 1 102 ? -4.416 9.552 -8.510 1.00 95.44 102 LYS A C 1
ATOM 770 O O . LYS A 1 102 ? -5.196 9.440 -9.455 1.00 95.44 102 LYS A O 1
ATOM 775 N N . ALA A 1 103 ? -4.239 8.602 -7.594 1.00 95.00 103 ALA A N 1
ATOM 776 C CA . ALA A 1 103 ? -4.948 7.327 -7.601 1.00 95.00 103 ALA A CA 1
ATOM 777 C C . ALA A 1 103 ? -6.464 7.524 -7.442 1.00 95.00 103 ALA A C 1
ATOM 779 O O . ALA A 1 103 ? -7.228 6.964 -8.229 1.00 95.00 103 ALA A O 1
ATOM 780 N N . ASN A 1 104 ? -6.885 8.391 -6.513 1.00 93.75 104 ASN A N 1
ATOM 781 C CA . ASN A 1 104 ? -8.292 8.724 -6.278 1.00 93.75 104 ASN A CA 1
ATOM 782 C C . ASN A 1 104 ? -8.937 9.372 -7.509 1.00 93.75 104 ASN A C 1
ATOM 784 O O . ASN A 1 104 ? -9.984 8.911 -7.956 1.00 93.75 104 ASN A O 1
ATOM 788 N N . ARG A 1 105 ? -8.270 10.345 -8.14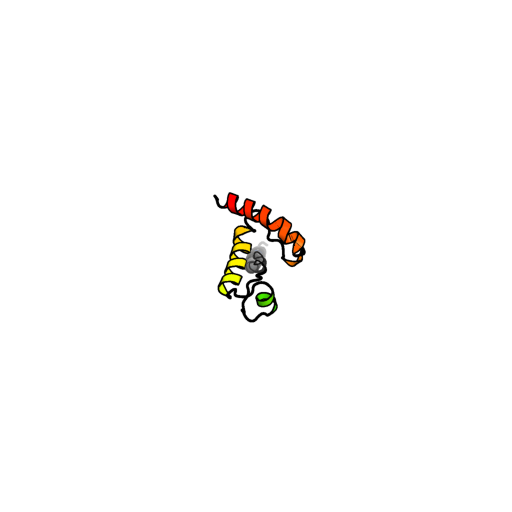7 1.00 94.25 105 ARG A N 1
ATOM 789 C CA . ARG A 1 105 ? -8.763 10.931 -9.410 1.00 94.25 105 ARG A CA 1
ATOM 790 C C . ARG A 1 105 ? -8.908 9.885 -10.515 1.00 94.25 105 ARG A C 1
ATOM 792 O O . ARG A 1 105 ? -9.890 9.879 -11.248 1.00 94.25 105 ARG A O 1
ATOM 799 N N . LYS A 1 106 ? -7.955 8.952 -10.628 1.00 90.25 106 LYS A N 1
ATOM 800 C CA . LYS A 1 106 ? -8.041 7.845 -11.599 1.00 90.25 106 LYS A CA 1
ATOM 801 C C . LYS A 1 106 ? -9.162 6.853 -11.269 1.00 90.25 106 LYS A C 1
ATOM 803 O O . LYS A 1 106 ? -9.625 6.150 -12.161 1.00 90.25 106 LYS A O 1
ATOM 808 N N . ALA A 1 107 ? -9.590 6.780 -10.011 1.00 88.38 107 ALA A N 1
ATOM 809 C CA . ALA A 1 107 ? -10.736 5.987 -9.579 1.00 88.38 107 ALA A CA 1
ATOM 810 C C . ALA A 1 107 ? -12.093 6.654 -9.866 1.00 88.38 107 ALA A C 1
ATOM 812 O O . ALA A 1 107 ? -13.114 6.022 -9.613 1.00 88.38 107 ALA A O 1
ATOM 813 N N . GLY A 1 108 ? -12.110 7.882 -10.400 1.00 82.50 108 GLY A N 1
ATOM 814 C CA . GLY A 1 108 ? -13.333 8.657 -10.615 1.00 82.50 108 GLY A CA 1
ATOM 815 C C . GLY A 1 108 ? -13.782 9.465 -9.394 1.00 82.50 108 GLY A C 1
ATOM 816 O O . GLY A 1 108 ? -14.959 9.805 -9.312 1.00 82.50 108 GLY A O 1
ATOM 817 N N . GLY A 1 109 ? -12.871 9.718 -8.447 1.00 56.50 109 GLY A N 1
ATOM 818 C CA . GLY A 1 109 ? -13.087 10.611 -7.304 1.00 56.50 109 GLY A CA 1
ATOM 819 C C . GLY A 1 109 ? -12.820 12.079 -7.600 1.00 56.50 109 GLY A C 1
ATOM 820 O O . GLY A 1 109 ? -12.178 12.383 -8.635 1.00 56.50 109 GLY A O 1
#

Foldseek 3Di:
DPDPDPPVVVVVVVVVVVVVVVVVVPDPPDDDDDDPDDPPFPQDPDPPPPVCCVVDPPDDSVVSNVVSVCLVPQLPPPHDRDPPPPDDPVVCVVVVVVSNVVSVVVVVD

Secondary structure (DSSP, 8-state):
---SSHHHHHHHHHHHHHHHHHHHTT-----SS-PPPPPPP---S-TT-HHHHHHSTT--HHHHHHHHHHHHHHGGGTSPPPPGGGS-HHHHHHHHHHHHHHHHHHTT-

Sequence (109 aa):
MQRQRKPYLDGMKTMSTLLTAAVVVGISTACGLIGPKAPETTAATDIADSRLQSRFPGYTLTEYQAGESLYQTQCSRCHTLHPASILNEEQWTAIIPNMAGKANRKAGG

pLDDT: mean 77.57, std 17.72, range [46.72, 97.5]